Protein AF-A0AAF0R5J0-F1 (afdb_monomer_lite)

Organism: Solanum verrucosum (NCBI:txid315347)

InterPro domains:
  IPR001232 S-phase kinase-associated protein 1-like [SM00512] (1-78)
  IPR011333 SKP1/BTB/POZ domain superfamily [G3DSA:3.30.710.10] (1-78)
  IPR011333 SKP1/BTB/POZ domain superfamily [SSF54695] (1-60)
  IPR016073 SKP1 component, POZ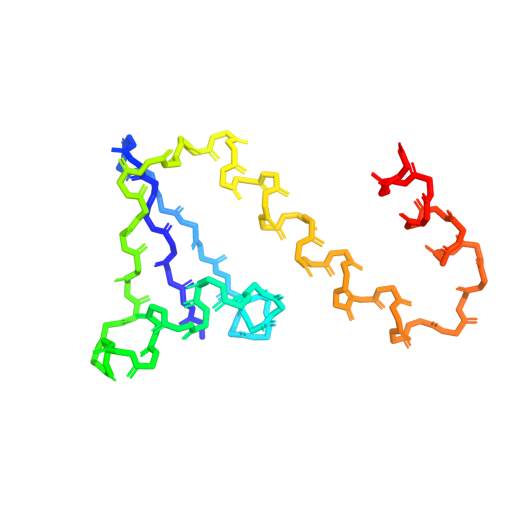 domain [PF03931] (1-59)
  IPR016897 S-phase kinase-associated protein 1 [PTHR11165] (1-78)

Structure (mmCIF, N/CA/C/O backbone):
data_AF-A0AAF0R5J0-F1
#
_entry.id   AF-A0AAF0R5J0-F1
#
loop_
_atom_site.group_PDB
_atom_site.id
_atom_site.type_symbol
_atom_site.label_atom_id
_atom_site.label_alt_id
_atom_site.label_comp_id
_atom_site.label_asym_id
_atom_site.label_entity_id
_atom_site.label_seq_id
_atom_site.pdbx_PDB_ins_code
_atom_site.Cartn_x
_atom_site.Cartn_y
_atom_site.Cartn_z
_atom_site.occupancy
_atom_site.B_iso_or_equiv
_atom_site.auth_seq_id
_atom_site.auth_comp_id
_atom_site.auth_asym_id
_atom_site.auth_atom_id
_atom_site.pdbx_PDB_model_num
ATOM 1 N N . MET A 1 1 ? -7.891 -5.298 -8.805 1.00 80.94 1 MET A N 1
ATOM 2 C CA . MET A 1 1 ? -6.617 -5.757 -8.210 1.00 80.94 1 MET A CA 1
ATOM 3 C C . MET A 1 1 ? -5.485 -5.205 -9.042 1.00 80.94 1 MET A C 1
ATOM 5 O O . MET A 1 1 ? -5.598 -5.201 -10.260 1.00 80.94 1 MET A O 1
ATOM 9 N N . ILE A 1 2 ? -4.455 -4.693 -8.380 1.00 87.44 2 ILE A N 1
ATOM 10 C CA . ILE A 1 2 ? -3.306 -4.013 -8.975 1.00 87.44 2 ILE A CA 1
ATOM 11 C C . ILE A 1 2 ? -2.042 -4.663 -8.416 1.00 87.44 2 ILE A C 1
ATOM 13 O O . ILE A 1 2 ? -2.000 -5.060 -7.251 1.00 87.44 2 ILE A O 1
ATOM 17 N N . ILE A 1 3 ? -1.017 -4.792 -9.252 1.00 90.00 3 ILE A N 1
ATOM 18 C CA . ILE A 1 3 ? 0.253 -5.418 -8.897 1.00 90.00 3 ILE A CA 1
ATOM 19 C C . ILE A 1 3 ? 1.312 -4.325 -8.783 1.00 90.00 3 ILE A C 1
ATOM 21 O O . ILE A 1 3 ? 1.693 -3.706 -9.771 1.00 90.00 3 ILE A O 1
ATOM 25 N N . LEU A 1 4 ? 1.837 -4.102 -7.584 1.00 89.88 4 LEU A N 1
ATOM 26 C CA . LEU A 1 4 ? 2.972 -3.205 -7.374 1.00 89.88 4 LEU A CA 1
ATOM 27 C C . LEU A 1 4 ? 4.264 -4.009 -7.491 1.00 89.88 4 LEU A C 1
ATOM 29 O O . LEU A 1 4 ? 4.461 -4.966 -6.743 1.00 89.88 4 LEU A O 1
ATOM 33 N N . ARG A 1 5 ? 5.161 -3.629 -8.404 1.00 90.75 5 ARG A N 1
ATOM 34 C CA . ARG A 1 5 ? 6.482 -4.258 -8.526 1.00 90.75 5 ARG A CA 1
ATOM 35 C C . ARG A 1 5 ? 7.536 -3.399 -7.844 1.00 90.75 5 ARG A C 1
ATOM 37 O O . ARG A 1 5 ? 7.758 -2.266 -8.257 1.00 90.75 5 ARG A O 1
ATOM 44 N N . SER A 1 6 ? 8.221 -3.927 -6.842 1.00 92.44 6 SER A N 1
ATOM 45 C CA . SER A 1 6 ? 9.333 -3.243 -6.185 1.00 92.44 6 SER A CA 1
ATOM 46 C C . SER A 1 6 ? 10.566 -3.138 -7.088 1.00 92.44 6 SER A C 1
ATOM 48 O O . SER A 1 6 ? 10.699 -3.812 -8.114 1.00 92.44 6 SER A O 1
ATOM 50 N N . PHE A 1 7 ? 11.520 -2.309 -6.671 1.00 89.94 7 PHE A N 1
ATOM 51 C CA . PHE A 1 7 ? 12.804 -2.127 -7.342 1.00 89.94 7 PHE A CA 1
ATOM 52 C C . PHE A 1 7 ? 13.586 -3.438 -7.500 1.00 89.94 7 PHE A C 1
ATOM 54 O O . PHE A 1 7 ? 14.176 -3.683 -8.547 1.00 89.94 7 PHE A O 1
ATOM 61 N N . ASN A 1 8 ? 13.551 -4.304 -6.487 1.00 91.56 8 ASN A N 1
ATOM 62 C CA . ASN A 1 8 ? 14.212 -5.609 -6.509 1.00 91.56 8 ASN A CA 1
ATOM 63 C C . ASN A 1 8 ? 13.414 -6.699 -7.254 1.00 91.56 8 ASN A C 1
ATOM 65 O O . ASN A 1 8 ? 13.803 -7.862 -7.217 1.00 91.56 8 ASN A O 1
ATOM 69 N N . GLY A 1 9 ? 12.324 -6.333 -7.938 1.00 87.94 9 GLY A N 1
ATOM 70 C CA . GLY A 1 9 ? 11.559 -7.231 -8.804 1.00 87.94 9 GLY A CA 1
ATOM 71 C C . GLY A 1 9 ? 10.495 -8.071 -8.098 1.00 87.94 9 GLY A C 1
ATOM 72 O O . GLY A 1 9 ? 9.829 -8.859 -8.765 1.00 87.94 9 GLY A O 1
ATOM 73 N N . GLU A 1 10 ? 10.296 -7.901 -6.791 1.00 92.12 10 GLU A N 1
ATOM 74 C CA . GLU A 1 10 ? 9.191 -8.547 -6.077 1.00 92.12 10 GLU A CA 1
ATOM 75 C C . GLU A 1 10 ? 7.860 -7.879 -6.427 1.00 92.12 10 GLU A C 1
ATOM 77 O O . GLU A 1 10 ? 7.806 -6.696 -6.765 1.00 92.12 10 GLU A O 1
ATOM 82 N N . THR A 1 11 ? 6.774 -8.644 -6.371 1.00 91.19 11 THR A N 1
ATOM 83 C CA . THR A 1 11 ? 5.438 -8.180 -6.758 1.00 91.19 11 THR A CA 1
ATOM 84 C C . THR A 1 11 ? 4.476 -8.304 -5.588 1.00 91.19 11 THR A C 1
ATOM 86 O O . THR A 1 11 ? 4.536 -9.260 -4.821 1.00 91.19 11 THR A O 1
ATOM 89 N N . PHE A 1 12 ? 3.607 -7.309 -5.444 1.00 90.62 12 PHE A N 1
ATOM 90 C CA . PHE A 1 12 ? 2.631 -7.205 -4.370 1.00 90.62 12 PHE A CA 1
ATOM 91 C C . PHE A 1 12 ? 1.259 -7.002 -4.983 1.00 90.62 12 PHE A C 1
ATOM 93 O O . PHE A 1 12 ? 1.006 -5.981 -5.621 1.00 90.62 12 PHE A O 1
ATOM 100 N N . GLU A 1 13 ? 0.381 -7.973 -4.782 1.00 91.00 13 GLU A N 1
ATOM 101 C CA . GLU A 1 13 ? -1.005 -7.874 -5.209 1.00 91.00 13 GLU A CA 1
ATOM 102 C C . GLU A 1 13 ? -1.815 -7.128 -4.150 1.00 91.00 13 GLU A C 1
ATOM 104 O O . GLU A 1 13 ? -1.826 -7.487 -2.967 1.00 91.00 13 GLU A O 1
ATOM 109 N N . VAL A 1 14 ? -2.457 -6.045 -4.573 1.00 88.44 14 VAL A N 1
ATOM 110 C CA . VAL A 1 14 ? -3.213 -5.152 -3.701 1.00 88.44 14 VAL A CA 1
ATOM 111 C C . VAL A 1 14 ? -4.530 -4.752 -4.344 1.00 88.44 14 VAL A C 1
ATOM 113 O O . VAL A 1 14 ? -4.674 -4.687 -5.568 1.00 88.44 14 VAL A O 1
ATOM 116 N N . ASP A 1 15 ? -5.519 -4.476 -3.504 1.00 88.12 15 ASP A N 1
ATOM 117 C CA . ASP A 1 15 ? -6.791 -3.946 -3.965 1.00 88.12 15 ASP A CA 1
ATOM 118 C C . ASP A 1 15 ? -6.644 -2.529 -4.505 1.00 88.12 15 ASP A C 1
ATOM 120 O O . ASP A 1 15 ? -5.838 -1.731 -4.023 1.00 88.12 15 ASP A O 1
ATOM 124 N N . GLU A 1 16 ? -7.479 -2.200 -5.488 1.00 84.50 16 GLU A N 1
ATOM 125 C CA . GLU A 1 16 ? -7.497 -0.864 -6.086 1.00 84.50 16 GLU A CA 1
ATOM 126 C C . GLU A 1 16 ? -7.798 0.212 -5.037 1.00 84.50 16 GLU A C 1
ATOM 128 O O . GLU A 1 16 ? -7.163 1.261 -5.015 1.00 84.50 16 GLU A O 1
ATOM 133 N N . ALA A 1 17 ? -8.683 -0.088 -4.084 1.00 85.12 17 ALA A N 1
ATOM 134 C CA . ALA A 1 17 ? -8.944 0.799 -2.959 1.00 85.12 17 ALA A CA 1
ATOM 135 C C . ALA A 1 17 ? -7.666 1.113 -2.160 1.00 85.12 17 ALA A C 1
ATOM 137 O O . ALA A 1 17 ? -7.483 2.244 -1.726 1.00 85.12 17 ALA A O 1
ATOM 138 N N . VAL A 1 18 ? -6.774 0.131 -1.961 1.00 84.56 18 VAL A N 1
ATOM 139 C CA . VAL A 1 18 ? -5.545 0.297 -1.155 1.00 84.56 18 VAL A CA 1
ATOM 140 C C . VAL A 1 18 ? -4.590 1.248 -1.855 1.00 84.56 18 VAL A C 1
ATOM 142 O O . VAL A 1 18 ? -3.997 2.113 -1.219 1.00 84.56 18 VAL A O 1
ATOM 145 N N . VAL A 1 19 ? -4.467 1.132 -3.175 1.00 82.69 19 VAL A N 1
ATOM 146 C CA . VAL A 1 19 ? -3.610 2.037 -3.946 1.00 82.69 19 VAL A CA 1
ATOM 147 C C . VAL A 1 19 ? -4.228 3.418 -4.150 1.00 82.69 19 VAL A C 1
ATOM 149 O O . VAL A 1 19 ? -3.475 4.376 -4.294 1.00 82.69 19 VAL A O 1
ATOM 152 N N . GLN A 1 20 ? -5.558 3.552 -4.095 1.00 81.62 20 GLN A N 1
ATOM 153 C CA . GLN A 1 20 ? -6.251 4.847 -4.147 1.00 81.62 20 GLN A CA 1
ATOM 154 C C . GLN A 1 20 ? -5.934 5.745 -2.939 1.00 81.62 20 GLN A C 1
ATOM 156 O O . GLN A 1 20 ? -5.958 6.966 -3.092 1.00 81.62 20 GLN A O 1
ATOM 161 N N . GLU A 1 21 ? -5.573 5.181 -1.778 1.00 84.06 21 GLU A N 1
ATOM 162 C CA . GLU A 1 21 ? -5.097 5.979 -0.632 1.00 84.06 21 GLU A CA 1
ATOM 163 C C . GLU A 1 21 ? -3.751 6.655 -0.907 1.00 84.06 21 GLU A C 1
ATOM 165 O O . GLU A 1 21 ? -3.450 7.718 -0.364 1.00 84.06 21 GLU A O 1
ATOM 170 N N . SER A 1 22 ? -2.915 6.053 -1.756 1.00 81.62 22 SER A N 1
ATOM 171 C CA . SER A 1 22 ? -1.631 6.633 -2.125 1.00 81.62 22 SER A CA 1
ATOM 172 C C . SER A 1 22 ? -1.787 7.498 -3.368 1.00 81.62 22 SER A C 1
ATOM 174 O O . SER A 1 22 ? -1.839 6.993 -4.486 1.00 81.62 22 SER A O 1
ATOM 176 N N . GLN A 1 23 ? -1.783 8.822 -3.193 1.00 80.75 23 GLN A N 1
ATOM 177 C CA . GLN A 1 23 ? -1.867 9.765 -4.318 1.00 80.75 23 GLN A CA 1
ATOM 178 C C . GLN A 1 23 ? -0.775 9.526 -5.368 1.00 80.75 23 GLN A C 1
ATOM 180 O O . GLN A 1 23 ? -1.037 9.608 -6.562 1.00 80.75 23 GLN A O 1
ATOM 185 N N . THR A 1 24 ? 0.443 9.184 -4.940 1.00 79.25 24 THR A N 1
ATOM 186 C CA . THR A 1 24 ? 1.548 8.875 -5.856 1.00 79.25 24 THR A CA 1
ATOM 187 C C . THR A 1 24 ? 1.220 7.677 -6.736 1.00 79.25 24 THR A C 1
ATOM 189 O O . THR A 1 24 ? 1.392 7.754 -7.946 1.00 79.25 24 THR A O 1
ATOM 192 N N . ILE A 1 25 ? 0.742 6.580 -6.139 1.00 79.94 25 ILE A N 1
ATOM 193 C CA . ILE A 1 25 ? 0.411 5.369 -6.893 1.00 79.94 25 ILE A CA 1
ATOM 194 C C . ILE A 1 25 ? -0.803 5.637 -7.773 1.00 79.94 25 ILE A C 1
ATOM 196 O O . ILE A 1 25 ? -0.754 5.280 -8.939 1.00 79.94 25 ILE A O 1
ATOM 200 N N . LYS A 1 26 ? -1.827 6.329 -7.257 1.00 79.94 26 LYS A N 1
ATOM 201 C CA . LYS A 1 26 ? -3.012 6.750 -8.012 1.00 79.94 26 LYS A CA 1
ATOM 202 C C . LYS A 1 26 ? -2.650 7.496 -9.300 1.00 79.94 26 LYS A C 1
ATOM 204 O O . LYS A 1 26 ? -3.116 7.097 -10.362 1.00 79.94 26 LYS A O 1
ATOM 209 N N . HIS A 1 27 ? -1.788 8.511 -9.225 1.00 79.94 27 HIS A N 1
ATOM 210 C CA . HIS A 1 27 ? -1.343 9.229 -10.424 1.00 79.94 27 HIS A CA 1
ATOM 211 C C . HIS A 1 27 ? -0.585 8.309 -11.395 1.00 79.94 27 HIS A C 1
ATOM 213 O O . HIS A 1 27 ? -0.755 8.425 -12.601 1.00 79.94 27 HIS A O 1
ATOM 219 N N . MET A 1 28 ? 0.184 7.338 -10.885 1.00 76.69 28 MET A N 1
ATOM 220 C CA . MET A 1 28 ? 0.856 6.353 -11.740 1.00 76.69 28 MET A CA 1
ATOM 221 C C . MET A 1 28 ? -0.104 5.396 -12.461 1.00 76.69 28 MET A C 1
ATOM 223 O O . MET A 1 28 ? 0.284 4.860 -13.487 1.00 76.69 28 MET A O 1
ATOM 227 N N . ILE A 1 29 ? -1.319 5.154 -11.955 1.00 74.75 29 ILE A N 1
ATOM 228 C CA . ILE A 1 29 ? -2.342 4.344 -12.653 1.00 74.75 29 ILE A CA 1
ATOM 229 C C . ILE A 1 29 ? -3.088 5.189 -13.685 1.00 74.75 29 ILE A C 1
ATOM 231 O O . ILE A 1 29 ? -3.428 4.705 -14.758 1.00 74.75 29 ILE A O 1
ATOM 235 N N . GLU A 1 30 ? -3.373 6.449 -13.343 1.00 72.38 30 GLU A N 1
ATOM 236 C CA . GLU A 1 30 ? -4.100 7.375 -14.218 1.00 72.38 30 GLU A CA 1
ATOM 237 C C . GLU A 1 30 ? -3.284 7.733 -15.469 1.00 72.38 30 GLU A C 1
ATOM 239 O O . GLU A 1 30 ? -3.854 7.837 -16.555 1.00 72.38 30 GLU A O 1
ATOM 244 N N . ASP A 1 31 ? -1.959 7.850 -15.335 1.00 68.44 31 ASP A N 1
ATOM 245 C CA . ASP A 1 31 ? -1.046 8.097 -16.458 1.00 68.44 31 ASP A CA 1
ATOM 246 C C . ASP A 1 31 ? -0.794 6.838 -17.319 1.00 68.44 31 ASP A C 1
ATOM 248 O O . ASP A 1 31 ? -0.445 6.950 -18.496 1.00 68.44 31 ASP A O 1
ATOM 252 N N . ASP A 1 32 ? -0.997 5.640 -16.762 1.00 64.06 32 ASP A N 1
ATOM 253 C CA . ASP A 1 32 ? -0.663 4.340 -17.363 1.00 64.06 32 ASP A CA 1
ATOM 254 C C . ASP A 1 32 ? -1.936 3.469 -17.474 1.00 64.06 32 ASP A C 1
ATOM 256 O O . ASP A 1 32 ? -2.059 2.393 -16.888 1.00 64.06 32 ASP A O 1
ATOM 260 N N . TYR A 1 33 ? -2.910 3.975 -18.242 1.00 55.38 33 TYR A N 1
ATOM 261 C CA . TYR A 1 33 ? -4.302 3.491 -18.357 1.00 55.38 33 TYR A CA 1
ATOM 262 C C . TYR A 1 33 ? -4.478 1.983 -18.667 1.00 55.38 33 TYR A C 1
ATOM 264 O O . TYR A 1 33 ? -5.547 1.430 -18.419 1.00 55.38 33 TYR A O 1
ATOM 272 N N . ASP A 1 34 ? -3.445 1.298 -19.168 1.00 63.25 34 ASP A N 1
ATOM 273 C CA . ASP A 1 34 ? -3.483 -0.125 -19.547 1.00 63.25 34 ASP A CA 1
ATOM 274 C C . ASP A 1 34 ? -2.708 -1.061 -18.597 1.00 63.25 34 ASP A C 1
ATOM 276 O O . ASP A 1 34 ? -2.824 -2.287 -18.695 1.00 63.25 34 ASP A O 1
ATOM 280 N N . ASN A 1 35 ? -1.909 -0.529 -17.665 1.00 64.69 35 ASN A N 1
ATOM 281 C CA . ASN A 1 35 ? -1.000 -1.349 -16.868 1.00 64.69 35 ASN A CA 1
ATOM 282 C C . ASN A 1 35 ? -1.574 -1.687 -15.489 1.00 64.69 35 ASN A C 1
ATOM 284 O O . ASN A 1 35 ? -1.545 -0.905 -14.545 1.00 64.69 35 ASN A O 1
ATOM 288 N N . THR A 1 36 ? -1.984 -2.947 -15.324 1.00 77.31 36 THR A N 1
ATOM 289 C CA . THR A 1 36 ? -2.282 -3.527 -14.001 1.00 77.31 36 THR A CA 1
ATOM 290 C C . THR A 1 36 ? -1.022 -3.672 -13.133 1.00 77.31 36 THR A C 1
ATOM 292 O O . THR A 1 36 ? -1.129 -3.899 -11.928 1.00 77.31 36 THR A O 1
ATOM 295 N N . ILE A 1 37 ? 0.176 -3.558 -13.726 1.00 85.00 37 ILE A N 1
ATOM 296 C CA . ILE A 1 37 ? 1.465 -3.681 -13.038 1.00 85.00 37 ILE A CA 1
ATOM 297 C C . ILE A 1 37 ? 2.138 -2.311 -12.950 1.00 85.00 37 ILE A C 1
ATOM 299 O O . ILE A 1 37 ? 2.575 -1.769 -13.960 1.00 85.00 37 ILE A O 1
ATOM 303 N N . ILE A 1 38 ? 2.310 -1.802 -11.732 1.00 86.31 38 ILE A N 1
ATOM 304 C CA . ILE A 1 38 ? 2.938 -0.507 -11.459 1.00 86.31 38 ILE A CA 1
ATOM 305 C C . ILE A 1 38 ? 4.370 -0.743 -10.965 1.00 86.31 38 ILE A C 1
ATOM 307 O O . ILE A 1 38 ? 4.567 -1.220 -9.840 1.00 86.31 38 ILE A O 1
ATOM 311 N N . PRO A 1 39 ? 5.400 -0.437 -11.772 1.00 87.06 39 PRO A N 1
ATOM 312 C CA . PRO A 1 39 ? 6.781 -0.560 -11.340 1.00 87.06 39 PRO A CA 1
ATOM 313 C C . PRO A 1 39 ? 7.182 0.612 -10.435 1.00 87.06 39 PRO A C 1
ATOM 315 O O . PRO A 1 39 ? 7.093 1.776 -10.813 1.00 87.06 39 PRO A O 1
ATOM 318 N N . LEU A 1 40 ? 7.718 0.298 -9.258 1.00 86.06 40 LEU A N 1
ATOM 319 C CA . LEU A 1 40 ? 8.250 1.243 -8.279 1.00 86.06 40 LEU A CA 1
ATOM 320 C C . LEU A 1 40 ? 9.782 1.113 -8.206 1.00 86.06 40 LEU A C 1
ATOM 322 O O . LEU A 1 40 ? 10.321 0.487 -7.289 1.00 86.06 40 LEU A O 1
ATOM 326 N N . PRO A 1 41 ? 10.528 1.732 -9.144 1.00 81.44 41 PRO A N 1
ATOM 327 C CA . PRO A 1 41 ? 11.974 1.547 -9.294 1.00 81.44 41 PRO A CA 1
ATOM 328 C C . PRO A 1 41 ? 12.816 2.183 -8.178 1.00 81.44 41 PRO A C 1
ATOM 330 O O . PRO A 1 41 ? 14.037 2.129 -8.226 1.00 81.44 41 PRO A O 1
ATOM 333 N N . LYS A 1 42 ? 12.198 2.823 -7.184 1.00 85.50 42 LYS A N 1
ATOM 334 C CA . LYS A 1 42 ? 12.897 3.444 -6.046 1.00 85.50 42 LYS A CA 1
ATOM 335 C C . LYS A 1 42 ? 12.490 2.852 -4.699 1.00 85.50 42 LYS A C 1
ATOM 337 O O . LYS A 1 42 ? 12.952 3.323 -3.665 1.00 85.50 42 LYS A O 1
ATOM 342 N N . VAL A 1 43 ? 11.622 1.840 -4.699 1.00 86.56 43 VAL A N 1
ATOM 343 C CA . VAL A 1 43 ? 11.051 1.267 -3.478 1.00 86.56 43 VAL A CA 1
ATOM 344 C C . VAL A 1 43 ? 11.429 -0.205 -3.402 1.00 86.56 43 VAL A C 1
ATOM 346 O O . VAL A 1 43 ? 11.017 -1.002 -4.239 1.00 86.56 43 VAL A O 1
ATOM 349 N N . ASN A 1 44 ? 12.217 -0.578 -2.396 1.00 91.75 44 ASN A N 1
ATOM 350 C CA . ASN A 1 44 ? 12.510 -1.985 -2.114 1.00 91.75 44 ASN A CA 1
ATOM 351 C C . ASN A 1 44 ? 11.261 -2.702 -1.591 1.00 91.75 44 ASN A C 1
ATOM 353 O O . ASN A 1 44 ? 10.419 -2.077 -0.948 1.00 91.75 44 ASN A O 1
ATOM 357 N N . SER A 1 45 ? 11.175 -4.016 -1.791 1.00 92.00 45 SER A N 1
ATOM 358 C CA . 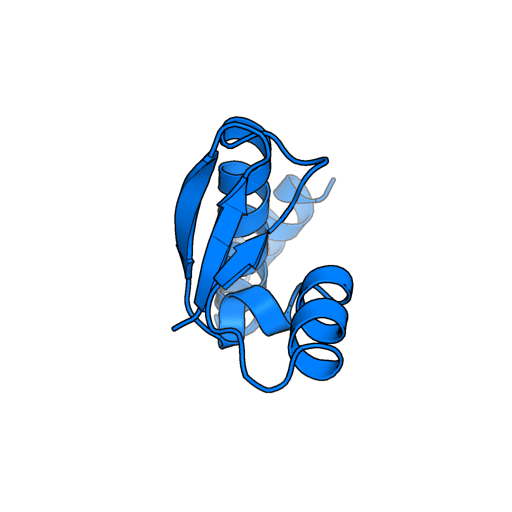SER A 1 45 ? 10.049 -4.846 -1.336 1.00 92.00 45 SER A CA 1
ATOM 359 C C . SER A 1 45 ? 9.700 -4.660 0.138 1.00 92.00 45 SER A C 1
ATOM 361 O O . SER A 1 45 ? 8.537 -4.513 0.483 1.00 92.00 45 SER A O 1
ATOM 363 N N . ASN A 1 46 ? 10.709 -4.564 1.004 1.00 92.12 46 ASN A N 1
ATOM 364 C CA . ASN A 1 46 ? 10.524 -4.374 2.443 1.00 92.12 46 ASN A CA 1
ATOM 365 C C . ASN A 1 46 ? 9.847 -3.032 2.785 1.00 92.12 46 ASN A C 1
ATOM 367 O O . ASN A 1 46 ? 9.079 -2.931 3.737 1.00 92.12 46 ASN A O 1
ATOM 371 N N . ILE A 1 47 ? 10.129 -1.988 2.000 1.00 90.69 47 ILE A N 1
ATOM 372 C CA . ILE A 1 47 ? 9.470 -0.685 2.140 1.00 90.69 47 ILE A CA 1
ATOM 373 C C . ILE A 1 47 ? 8.078 -0.743 1.517 1.00 90.69 47 ILE A C 1
ATOM 375 O O . ILE A 1 47 ? 7.127 -0.250 2.113 1.00 90.69 47 ILE A O 1
ATOM 379 N N . LEU A 1 48 ? 7.943 -1.393 0.361 1.00 90.25 48 LEU A N 1
ATOM 380 C CA . LEU A 1 48 ? 6.663 -1.556 -0.318 1.00 90.25 48 LEU A CA 1
ATOM 381 C C . LEU A 1 48 ? 5.656 -2.320 0.549 1.00 90.25 48 LEU A C 1
ATOM 383 O O . LEU A 1 48 ? 4.515 -1.892 0.659 1.00 90.25 48 LEU A O 1
ATOM 387 N N . ALA A 1 49 ? 6.090 -3.369 1.250 1.00 91.31 49 ALA A N 1
ATOM 388 C CA . ALA A 1 49 ? 5.272 -4.098 2.214 1.00 91.31 49 ALA A CA 1
ATOM 389 C C . ALA A 1 49 ? 4.710 -3.174 3.308 1.00 91.31 49 ALA A C 1
ATOM 391 O O . ALA A 1 49 ? 3.511 -3.198 3.576 1.00 91.31 49 ALA A O 1
ATOM 392 N N . LYS A 1 50 ? 5.553 -2.298 3.876 1.00 90.38 50 LYS A N 1
ATOM 393 C CA . LYS A 1 50 ? 5.126 -1.305 4.876 1.00 90.38 50 LYS A CA 1
ATOM 394 C C . LYS A 1 50 ? 4.155 -0.277 4.303 1.00 90.38 50 LYS A C 1
ATOM 396 O O . LYS A 1 50 ? 3.204 0.089 4.978 1.00 90.38 50 LYS A O 1
ATOM 401 N N . VAL A 1 51 ? 4.373 0.175 3.068 1.00 87.62 51 VAL A N 1
ATOM 402 C CA . VAL A 1 51 ? 3.458 1.103 2.381 1.00 87.62 51 VAL A CA 1
ATOM 403 C C . VAL A 1 51 ? 2.097 0.447 2.156 1.00 87.62 51 VAL A C 1
ATOM 405 O O . VAL A 1 51 ? 1.070 1.059 2.423 1.00 87.62 51 VAL A O 1
ATOM 408 N N . VAL A 1 52 ? 2.074 -0.812 1.719 1.00 89.44 52 VAL A N 1
ATOM 409 C CA . VAL A 1 52 ? 0.829 -1.564 1.528 1.00 89.44 52 VAL A CA 1
ATOM 410 C C . VAL A 1 52 ? 0.087 -1.750 2.852 1.00 89.44 52 VAL A C 1
ATOM 412 O O . VAL A 1 52 ? -1.124 -1.550 2.900 1.00 89.44 52 VAL A O 1
ATOM 415 N N . GLU A 1 53 ? 0.793 -2.103 3.928 1.00 89.75 53 GLU A N 1
ATOM 416 C CA . GLU A 1 53 ? 0.211 -2.203 5.271 1.00 89.75 53 GLU A CA 1
ATOM 417 C C . GLU A 1 53 ? -0.358 -0.859 5.740 1.00 89.75 53 GLU A C 1
ATOM 419 O O . GLU A 1 53 ? -1.503 -0.799 6.190 1.00 89.75 53 GLU A O 1
ATOM 424 N N . TYR A 1 54 ? 0.405 0.222 5.562 1.00 88.75 54 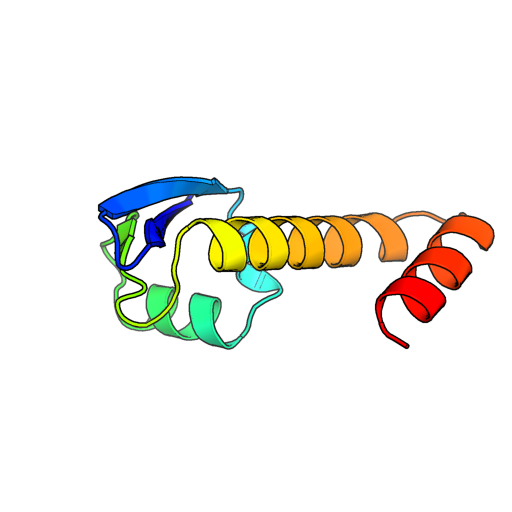TYR A N 1
ATOM 425 C CA . TYR A 1 54 ? -0.017 1.581 5.879 1.00 88.75 54 TYR A CA 1
ATOM 426 C C . TYR A 1 54 ? -1.326 1.934 5.166 1.00 88.75 54 TYR A C 1
ATOM 428 O O . T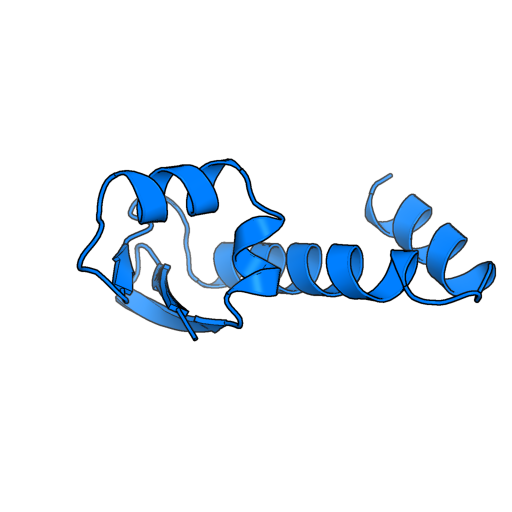YR A 1 54 ? -2.293 2.322 5.822 1.00 88.75 54 TYR A O 1
ATOM 436 N N . CYS A 1 55 ? -1.388 1.735 3.847 1.00 88.62 55 CYS A N 1
ATOM 437 C CA . CYS A 1 55 ? -2.575 2.021 3.044 1.00 88.62 55 CYS A CA 1
ATOM 438 C C . CYS A 1 55 ? -3.785 1.173 3.467 1.00 88.62 55 CYS A C 1
ATOM 440 O O . CYS A 1 55 ? -4.888 1.699 3.575 1.00 88.62 55 CYS A O 1
ATOM 442 N N . LYS A 1 56 ? -3.600 -0.122 3.760 1.00 87.81 56 LYS A N 1
ATOM 443 C CA . LYS A 1 56 ? -4.687 -0.987 4.259 1.00 87.81 56 LYS A CA 1
ATOM 444 C C . LYS A 1 56 ? -5.238 -0.485 5.590 1.00 87.81 56 LYS A C 1
ATOM 446 O O . LYS A 1 56 ? -6.443 -0.305 5.737 1.00 87.81 56 LYS A O 1
ATOM 451 N N . ARG A 1 57 ? -4.353 -0.166 6.534 1.00 86.44 57 ARG A N 1
ATOM 452 C CA . ARG A 1 57 ? -4.748 0.329 7.855 1.00 86.44 57 ARG A CA 1
ATOM 453 C C . ARG A 1 57 ? -5.507 1.657 7.758 1.00 86.44 57 ARG A C 1
ATOM 455 O O . ARG A 1 57 ? -6.529 1.825 8.420 1.00 86.44 57 ARG A O 1
ATOM 462 N N . HIS A 1 58 ? -5.058 2.553 6.880 1.00 85.38 58 HIS A N 1
ATOM 463 C CA . HIS A 1 58 ? -5.703 3.842 6.618 1.00 85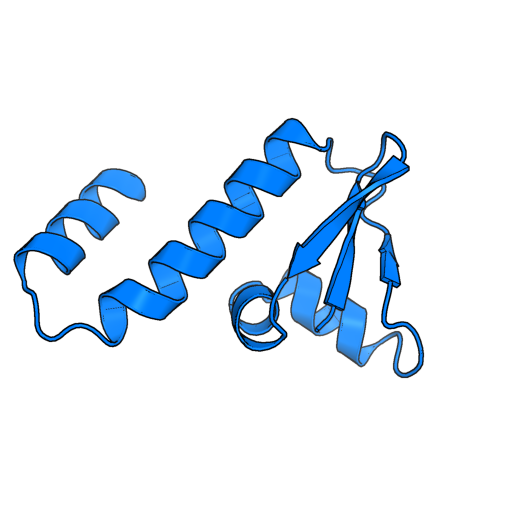.38 58 HIS A CA 1
ATOM 464 C C . HIS A 1 58 ? -7.030 3.732 5.869 1.00 85.38 58 HIS A C 1
ATOM 466 O O . HIS A 1 58 ? -7.898 4.572 6.063 1.00 85.38 58 HIS A O 1
ATOM 472 N N . LEU A 1 59 ? -7.246 2.673 5.092 1.00 84.12 59 LEU A N 1
ATOM 473 C CA . LEU A 1 59 ? -8.557 2.394 4.509 1.00 84.12 59 LEU A CA 1
ATOM 474 C C . LEU A 1 59 ? -9.574 1.852 5.506 1.00 84.12 59 LEU A C 1
ATOM 476 O O . LEU A 1 59 ? -10.767 2.148 5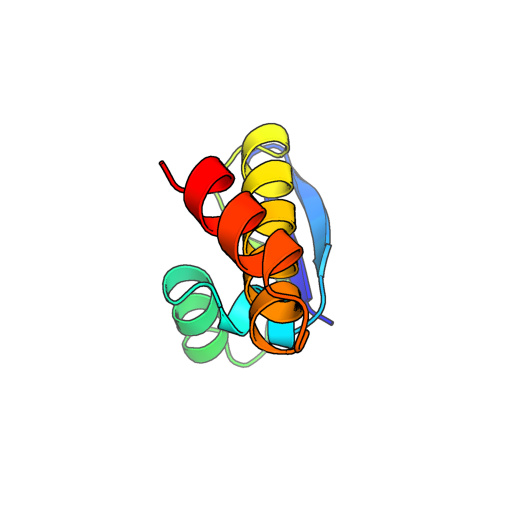.397 1.00 84.12 59 LEU A O 1
ATOM 480 N N . GLU A 1 60 ? -9.136 0.948 6.381 1.00 80.75 60 GLU A N 1
ATOM 481 C CA . GLU A 1 60 ? -10.025 0.141 7.217 1.00 80.75 60 GLU A CA 1
ATOM 482 C C . GLU A 1 60 ? -10.417 0.873 8.503 1.00 80.75 60 GLU A C 1
ATOM 484 O O . GLU A 1 60 ? -11.590 0.882 8.881 1.00 80.75 60 GLU A O 1
ATOM 489 N N . VAL A 1 61 ? -9.469 1.555 9.150 1.00 80.81 61 VAL A N 1
ATOM 490 C CA . VAL A 1 61 ? -9.703 2.228 10.437 1.00 80.81 61 VAL A CA 1
ATOM 491 C C . VAL A 1 61 ? -10.745 3.355 10.360 1.00 80.81 61 VAL A C 1
ATOM 493 O O . VAL A 1 61 ? -11.592 3.429 11.252 1.00 80.81 61 VAL A O 1
ATOM 496 N N . PRO A 1 62 ? -10.775 4.231 9.336 1.00 73.56 62 PRO A N 1
ATOM 497 C CA . PRO A 1 62 ? -11.810 5.261 9.240 1.00 73.56 62 PRO A CA 1
ATOM 498 C C . PRO A 1 62 ? -13.217 4.691 9.038 1.00 73.56 62 PRO A C 1
ATOM 500 O O . PRO A 1 62 ? -14.188 5.330 9.446 1.00 73.56 62 PRO A O 1
ATOM 503 N N . LYS A 1 63 ? -13.325 3.497 8.435 1.00 71.44 63 LYS A N 1
ATOM 504 C CA . LYS A 1 63 ? -14.590 2.774 8.223 1.00 71.44 63 LYS A CA 1
ATOM 505 C C . LYS A 1 63 ? -15.074 2.063 9.485 1.00 71.44 63 LYS A C 1
ATOM 507 O O . LYS A 1 63 ? -16.262 1.771 9.591 1.00 71.44 63 LYS A O 1
ATOM 512 N N . ALA A 1 64 ? -14.184 1.804 10.439 1.00 71.38 64 ALA A N 1
ATOM 513 C CA . ALA A 1 64 ? -14.557 1.310 11.751 1.00 71.38 64 ALA A CA 1
ATOM 514 C C . ALA A 1 64 ? -15.135 2.451 12.616 1.00 71.38 64 ALA A C 1
ATOM 516 O O . ALA A 1 64 ? -14.586 3.554 12.715 1.00 71.38 64 ALA A O 1
ATOM 517 N N . GLU A 1 65 ? -16.249 2.184 13.299 1.00 72.88 65 GLU A N 1
ATOM 518 C CA . GLU A 1 65 ? -16.792 3.075 14.340 1.00 72.88 65 GLU A CA 1
ATOM 519 C C . GLU A 1 65 ? -15.989 2.994 15.652 1.00 72.88 65 GLU A C 1
ATOM 521 O O . GLU A 1 65 ? -16.227 3.752 16.594 1.00 72.88 65 GLU A O 1
ATOM 526 N N . ASP A 1 66 ? -14.997 2.105 15.689 1.00 81.25 66 ASP A N 1
ATOM 527 C CA . ASP A 1 66 ? -14.144 1.842 16.832 1.00 81.25 66 ASP A CA 1
ATOM 528 C C . ASP A 1 66 ? -13.186 3.016 17.109 1.00 81.25 66 ASP A C 1
ATOM 530 O O . ASP A 1 66 ? -12.375 3.423 16.270 1.00 81.25 66 ASP A O 1
ATOM 534 N N . LYS A 1 67 ? -13.307 3.604 18.304 1.00 79.44 67 LYS A N 1
ATOM 535 C CA . LYS A 1 67 ? -12.453 4.717 18.741 1.00 79.44 67 LYS A CA 1
ATOM 536 C C . LYS A 1 67 ? -11.025 4.265 19.036 1.00 79.44 67 LYS A C 1
ATOM 538 O O . LYS A 1 67 ? -10.109 5.032 18.758 1.00 79.44 67 LYS A O 1
ATOM 543 N N . THR A 1 68 ? -10.841 3.048 19.541 1.00 81.75 68 THR A N 1
ATOM 544 C CA . THR A 1 68 ? -9.527 2.486 19.866 1.00 81.75 68 THR A CA 1
ATOM 545 C C . THR A 1 68 ? -8.710 2.293 18.593 1.00 81.75 68 THR A C 1
ATOM 547 O O . THR A 1 68 ? -7.589 2.786 18.521 1.00 81.75 68 THR A O 1
ATOM 550 N N . ALA A 1 69 ? -9.312 1.758 17.526 1.00 82.38 69 ALA A N 1
ATOM 551 C CA . ALA A 1 69 ? -8.654 1.628 16.224 1.00 82.38 69 ALA A CA 1
ATOM 552 C C . ALA A 1 69 ? -8.169 2.981 15.661 1.00 82.38 69 ALA A C 1
ATOM 554 O O . ALA A 1 69 ? -7.095 3.064 15.062 1.00 82.38 69 ALA A O 1
ATOM 555 N N . LYS A 1 70 ? -8.937 4.061 15.877 1.00 81.88 70 LYS A N 1
ATOM 556 C CA . LYS A 1 70 ? -8.561 5.429 15.472 1.00 81.88 70 LYS A CA 1
ATOM 557 C C . LYS A 1 70 ? -7.438 6.012 16.325 1.00 81.88 70 LYS A C 1
ATOM 559 O O . LYS A 1 70 ? -6.655 6.807 15.812 1.00 81.88 70 LYS A O 1
ATOM 564 N N . GLU A 1 71 ? -7.363 5.667 17.606 1.00 85.25 71 GLU A N 1
ATOM 565 C CA . GLU A 1 71 ? -6.243 6.049 18.472 1.00 85.25 71 GLU A CA 1
ATOM 566 C C . GLU A 1 71 ? -4.970 5.279 18.103 1.00 85.25 71 GLU A C 1
ATOM 568 O O . GLU A 1 71 ? -3.925 5.901 17.931 1.00 85.25 71 GLU A O 1
ATOM 573 N N . ASP A 1 72 ? -5.074 3.973 17.848 1.00 85.31 72 ASP A N 1
ATOM 574 C CA . ASP A 1 72 ? -3.954 3.145 17.390 1.00 85.31 72 ASP A CA 1
ATOM 575 C C . ASP A 1 72 ? -3.386 3.623 16.049 1.00 85.31 72 ASP A C 1
ATOM 577 O O . ASP A 1 72 ? -2.172 3.595 15.847 1.00 85.31 72 ASP A O 1
ATOM 581 N N . LEU A 1 73 ? -4.244 4.073 15.123 1.00 85.62 73 LEU A N 1
ATOM 582 C CA . LEU A 1 73 ? -3.801 4.669 13.860 1.00 85.62 73 LEU A CA 1
ATOM 583 C C . LEU A 1 73 ? -3.023 5.965 14.098 1.00 85.62 73 LEU A C 1
ATOM 585 O O . LEU A 1 73 ? -1.942 6.132 13.548 1.00 85.62 73 LEU A O 1
ATOM 589 N N . LYS A 1 74 ? -3.512 6.838 14.987 1.00 84.69 74 LYS A N 1
ATOM 590 C CA . LYS A 1 74 ? -2.789 8.064 15.356 1.00 84.69 74 LYS A CA 1
ATOM 591 C C . LYS A 1 74 ? -1.432 7.765 15.984 1.00 84.69 74 LYS A C 1
ATOM 593 O O . LYS A 1 74 ? -0.496 8.510 15.743 1.00 84.69 74 LYS A O 1
ATOM 598 N N . THR A 1 75 ? -1.319 6.711 16.792 1.00 88.06 75 THR A N 1
ATOM 599 C CA . THR A 1 75 ? -0.028 6.278 17.349 1.00 88.06 75 THR A CA 1
ATOM 600 C C . THR A 1 75 ? 0.878 5.660 16.290 1.00 88.06 75 THR A C 1
ATOM 602 O O . THR A 1 75 ? 2.089 5.794 16.383 1.00 88.06 75 THR A O 1
ATOM 605 N N . PHE A 1 76 ? 0.312 4.988 15.290 1.00 87.12 76 PHE A N 1
ATOM 606 C CA . PHE A 1 76 ? 1.072 4.451 14.165 1.00 87.12 76 PHE A CA 1
ATOM 607 C C . PHE A 1 76 ? 1.621 5.553 13.242 1.00 87.12 76 PHE A C 1
ATOM 609 O O . PHE A 1 76 ? 2.705 5.382 12.690 1.00 87.12 76 PHE A O 1
ATOM 616 N N . ASP A 1 77 ? 0.897 6.668 13.104 1.00 83.75 77 ASP A N 1
ATOM 617 C CA . ASP A 1 77 ? 1.309 7.845 12.323 1.00 83.75 77 ASP A CA 1
ATOM 618 C C . ASP A 1 77 ? 2.256 8.808 13.066 1.00 83.75 77 ASP A C 1
ATOM 620 O O . ASP A 1 77 ? 2.896 9.639 12.417 1.00 83.75 77 ASP A O 1
ATOM 624 N N . ALA A 1 78 ? 2.296 8.750 14.403 1.00 82.94 78 ALA A N 1
ATOM 625 C CA . ALA A 1 78 ? 3.066 9.656 15.267 1.00 82.94 78 ALA A CA 1
ATOM 626 C C . ALA A 1 78 ? 4.555 9.287 15.355 1.00 82.94 78 ALA A C 1
ATOM 628 O O . ALA A 1 78 ? 5.377 10.234 15.348 1.00 82.94 78 ALA A O 1
#

pLDDT: mean 83.44, std 7.52, range [55.38, 92.44]

Radius of gyration: 13.51 Å; chains: 1; bounding box: 31×18×39 Å

Sequence (78 aa):
MIILRSFNGETFEVDEAVVQESQTIKHMIEDDYDNTIIPLPKVNSNILAKVVEYCKRHLEVPKAEDKTAKEDLKTFDA

Foldseek 3Di:
DAWEAELVGDIDDADPQLLVLPPVSVVQCVVVVPHSYRYDNPGHPVRVVVSSVLSVLVSVLVVDPDPVSVVVNVVVVD

Secondary structure (DSSP, 8-state):
-EEEEETTS-EEEE-HHHHHT-HHHHHHHHSSTT-SEEEETT--HHHHHHHHHHHHHHHHGGG---HHHHHHHHHHH-